Protein AF-A0A519KS03-F1 (afdb_monomer)

Structure (mmCIF, N/CA/C/O backbone):
data_AF-A0A519KS03-F1
#
_entry.id   AF-A0A519KS03-F1
#
loop_
_atom_site.group_PDB
_atom_site.id
_atom_site.type_symbol
_atom_site.label_atom_id
_atom_site.label_alt_id
_atom_site.label_comp_id
_atom_site.label_asym_id
_atom_site.label_entity_i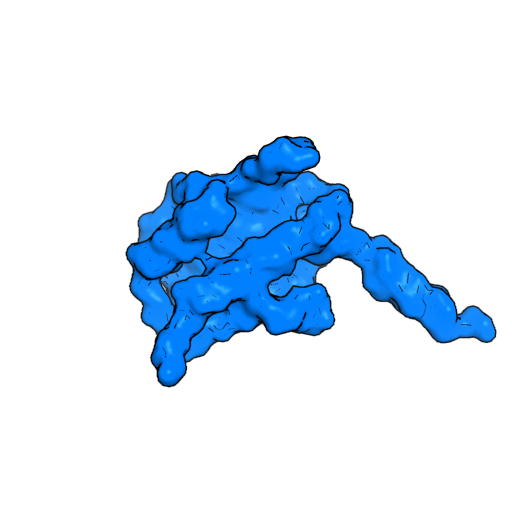d
_atom_site.label_seq_id
_atom_site.pdbx_PDB_ins_code
_atom_site.Cartn_x
_atom_site.Cartn_y
_atom_site.Cartn_z
_atom_site.occupancy
_atom_site.B_iso_or_equiv
_atom_site.auth_seq_id
_atom_site.auth_comp_id
_atom_site.auth_asym_id
_atom_site.auth_atom_id
_atom_site.pdbx_PDB_model_num
ATOM 1 N N . MET A 1 1 ? 15.746 -31.890 -22.973 1.00 45.84 1 MET A N 1
ATOM 2 C CA . MET A 1 1 ? 16.036 -30.445 -22.815 1.00 45.84 1 MET A CA 1
ATOM 3 C C . MET A 1 1 ? 14.740 -29.625 -22.680 1.00 45.84 1 MET A C 1
ATOM 5 O O . MET A 1 1 ? 14.487 -28.757 -23.497 1.00 45.84 1 MET A O 1
ATOM 9 N N . GLY A 1 2 ? 13.893 -29.898 -21.677 1.00 48.16 2 GLY A N 1
ATOM 10 C CA . GLY A 1 2 ? 12.604 -29.189 -21.507 1.00 48.16 2 GLY A CA 1
ATOM 11 C C . GLY A 1 2 ? 12.484 -28.405 -20.196 1.00 48.16 2 GLY A C 1
ATOM 12 O O . GLY A 1 2 ? 11.894 -27.333 -20.156 1.00 48.16 2 GLY A O 1
ATOM 13 N N . VAL A 1 3 ? 13.122 -28.891 -19.129 1.00 48.12 3 VAL A N 1
ATOM 14 C CA . VAL A 1 3 ? 12.975 -28.340 -17.769 1.00 48.12 3 VAL A CA 1
ATOM 15 C C . VAL A 1 3 ? 13.714 -27.002 -17.587 1.00 48.12 3 VAL A C 1
ATOM 17 O O . VAL A 1 3 ? 13.241 -26.117 -16.879 1.00 48.12 3 VAL A O 1
ATOM 20 N N . TYR A 1 4 ? 14.824 -26.796 -18.302 1.00 46.12 4 TYR A N 1
ATOM 21 C CA . TYR A 1 4 ? 15.622 -25.565 -18.213 1.00 46.12 4 TYR A CA 1
ATOM 22 C C . TYR A 1 4 ? 14.934 -24.324 -18.808 1.00 46.12 4 TYR A C 1
ATOM 24 O O . TYR A 1 4 ? 15.236 -23.206 -18.394 1.00 46.12 4 TYR A O 1
ATOM 32 N N . VAL A 1 5 ? 14.004 -24.491 -19.756 1.00 48.03 5 VAL A N 1
ATOM 33 C CA . VAL A 1 5 ? 13.288 -23.361 -20.379 1.00 48.03 5 VAL A CA 1
ATOM 34 C C . VAL A 1 5 ? 12.169 -22.855 -19.465 1.00 48.03 5 VAL A C 1
ATOM 36 O O . VAL A 1 5 ? 12.020 -21.649 -19.288 1.00 48.03 5 VAL A O 1
ATOM 39 N N . TRP A 1 6 ? 11.457 -23.764 -18.793 1.00 43.16 6 TRP A N 1
ATOM 40 C CA . TRP A 1 6 ? 10.402 -23.411 -17.838 1.00 43.16 6 TRP A CA 1
ATOM 41 C C . TRP A 1 6 ? 10.954 -22.691 -16.600 1.00 43.16 6 TRP A C 1
ATOM 43 O O . TRP A 1 6 ? 10.393 -21.699 -16.134 1.00 43.16 6 TRP A O 1
ATOM 53 N N . GLN A 1 7 ? 12.120 -23.127 -16.111 1.00 42.09 7 GLN A N 1
ATOM 54 C CA . GLN A 1 7 ? 12.790 -22.465 -14.992 1.00 42.09 7 GLN A CA 1
ATOM 55 C C . GLN A 1 7 ? 13.311 -21.073 -15.387 1.00 42.09 7 GLN A C 1
ATOM 57 O O . GLN A 1 7 ? 13.177 -20.130 -14.611 1.00 42.09 7 GLN A O 1
ATOM 62 N N . LYS A 1 8 ? 13.808 -20.900 -16.623 1.00 38.28 8 LYS A N 1
ATOM 63 C CA . LYS A 1 8 ? 14.171 -19.576 -17.149 1.00 38.28 8 LYS A CA 1
ATOM 64 C C . LYS A 1 8 ? 12.970 -18.650 -17.324 1.00 38.28 8 LYS A C 1
ATOM 66 O O . LYS A 1 8 ? 13.155 -17.463 -17.127 1.00 38.28 8 LYS A O 1
ATOM 71 N N . GLN A 1 9 ? 11.757 -19.133 -17.600 1.00 43.03 9 GLN A N 1
ATOM 72 C CA . GLN A 1 9 ? 10.559 -18.274 -17.615 1.00 43.03 9 GLN A CA 1
ATOM 73 C C . GLN A 1 9 ? 10.161 -17.785 -16.213 1.00 43.03 9 GLN A C 1
ATOM 75 O O . GLN A 1 9 ? 9.821 -16.613 -16.058 1.00 43.03 9 GLN A O 1
ATOM 80 N N . LYS A 1 10 ? 10.309 -18.622 -15.175 1.00 47.50 10 LYS A N 1
ATOM 81 C CA . LYS A 1 10 ? 10.137 -18.186 -13.775 1.00 47.50 10 LYS A CA 1
ATOM 82 C C . LYS A 1 10 ? 11.146 -17.113 -13.342 1.00 47.50 10 LYS A C 1
ATOM 84 O O . LYS A 1 10 ? 10.805 -16.291 -12.505 1.00 47.50 10 LYS A O 1
ATOM 89 N N . PHE A 1 11 ? 12.346 -17.095 -13.929 1.00 42.38 11 PHE A N 1
ATOM 90 C CA . PHE A 1 11 ? 13.373 -16.072 -13.673 1.00 42.38 11 PHE A CA 1
ATOM 91 C C . PHE A 1 11 ? 13.411 -14.924 -14.705 1.00 42.38 11 PHE A C 1
ATOM 93 O O . PHE A 1 11 ? 14.028 -13.897 -14.443 1.00 42.38 11 PHE A O 1
ATOM 100 N N . ALA A 1 12 ? 12.776 -15.076 -15.872 1.00 37.69 12 ALA A N 1
ATOM 101 C CA . ALA A 1 12 ? 12.667 -14.048 -16.917 1.00 37.69 12 ALA A CA 1
ATOM 102 C C . ALA A 1 12 ? 11.426 -13.162 -16.748 1.00 37.69 12 ALA A C 1
ATOM 104 O O . ALA A 1 12 ? 11.288 -12.148 -17.430 1.00 37.69 12 ALA A O 1
ATOM 105 N N . THR A 1 13 ? 10.541 -13.520 -15.819 1.00 47.47 13 THR A N 1
ATOM 106 C CA . THR A 1 1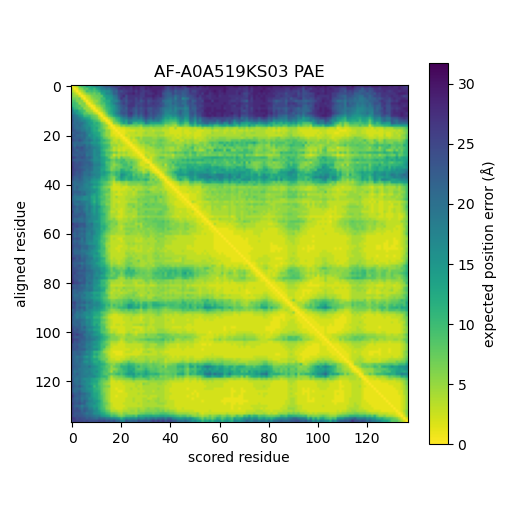3 ? 9.570 -12.582 -15.267 1.00 47.47 13 THR A CA 1
ATOM 107 C C . THR A 1 13 ? 10.362 -11.738 -14.276 1.00 47.47 13 THR A C 1
ATOM 109 O O . THR A 1 13 ? 10.844 -12.269 -13.279 1.00 47.47 13 THR A O 1
ATOM 112 N N . GLY A 1 14 ? 10.635 -10.478 -14.617 1.00 45.31 14 GLY A N 1
ATOM 113 C CA . GLY A 1 14 ? 11.445 -9.587 -13.785 1.00 45.31 14 GLY A CA 1
ATOM 114 C C . GLY A 1 14 ? 10.942 -9.499 -12.334 1.00 45.31 14 GLY A C 1
ATOM 115 O O . GLY A 1 14 ? 9.841 -9.964 -12.040 1.00 45.31 14 GLY A O 1
ATOM 116 N N . PRO A 1 15 ? 11.743 -8.924 -11.416 1.00 55.38 15 PRO A N 1
ATOM 117 C CA . PRO A 1 15 ? 11.375 -8.744 -10.019 1.00 55.38 15 PRO A CA 1
ATOM 118 C C . PRO A 1 15 ? 9.945 -8.227 -9.867 1.00 55.38 15 PRO A C 1
ATOM 120 O O . PRO A 1 15 ? 9.417 -7.500 -10.705 1.00 55.38 15 PRO A O 1
ATOM 123 N N . THR A 1 16 ? 9.302 -8.709 -8.815 1.00 64.88 16 THR A N 1
ATOM 124 C CA . THR A 1 16 ? 7.869 -8.607 -8.583 1.00 64.88 16 THR A CA 1
ATOM 125 C C . THR A 1 16 ? 7.502 -7.188 -8.181 1.00 64.88 16 THR A C 1
ATOM 127 O O . THR A 1 16 ? 7.512 -6.834 -7.008 1.00 64.88 16 THR A O 1
ATOM 130 N N . GLU A 1 17 ? 7.199 -6.362 -9.178 1.00 79.19 17 GLU A N 1
ATOM 131 C CA . GLU A 1 17 ? 6.908 -4.940 -8.987 1.00 79.19 17 GLU A CA 1
ATOM 132 C C . GLU A 1 17 ? 5.407 -4.631 -8.887 1.00 79.19 17 GLU A C 1
ATOM 134 O O . GLU A 1 17 ? 5.020 -3.470 -8.883 1.00 79.19 17 GLU A O 1
ATOM 139 N N . ASN A 1 18 ? 4.547 -5.645 -8.784 1.00 85.75 18 ASN A N 1
ATOM 140 C CA . ASN A 1 18 ? 3.124 -5.507 -8.474 1.00 85.75 18 ASN A CA 1
ATOM 141 C C . ASN A 1 18 ? 2.723 -6.662 -7.559 1.00 85.75 18 ASN A C 1
ATOM 143 O O . ASN A 1 18 ? 2.569 -7.795 -8.006 1.00 85.75 18 ASN A O 1
ATOM 147 N N . VAL A 1 19 ? 2.621 -6.388 -6.264 1.00 86.94 19 VAL A N 1
ATOM 148 C CA . VAL A 1 19 ? 2.424 -7.395 -5.222 1.00 86.94 19 VAL A CA 1
ATOM 149 C C . VAL A 1 19 ? 1.121 -7.106 -4.500 1.00 86.94 19 VAL A C 1
ATOM 151 O O . VAL A 1 19 ? 0.897 -5.972 -4.078 1.00 86.94 19 VAL A O 1
ATOM 154 N N . SER A 1 20 ? 0.276 -8.120 -4.326 1.00 89.19 20 SER A N 1
ATOM 155 C CA . SER A 1 20 ? -0.936 -8.019 -3.517 1.00 89.19 20 SER A CA 1
ATOM 156 C C . SER A 1 20 ? -1.119 -9.221 -2.602 1.00 89.19 20 SER A C 1
ATOM 158 O O . SER A 1 20 ? -0.830 -10.351 -2.977 1.00 89.19 20 SER A O 1
ATOM 160 N N . THR A 1 21 ? -1.654 -8.978 -1.408 1.00 87.56 21 THR A N 1
ATOM 161 C CA . THR A 1 21 ? -2.060 -10.027 -0.466 1.00 87.56 21 THR A CA 1
ATOM 162 C C . THR A 1 21 ? -3.417 -10.653 -0.822 1.00 87.56 21 THR A C 1
ATOM 164 O O . THR A 1 21 ? -3.824 -11.625 -0.187 1.00 87.56 21 THR A O 1
ATOM 167 N N . ASP A 1 22 ? -4.144 -10.106 -1.806 1.00 85.94 22 ASP A N 1
ATOM 168 C CA . ASP A 1 22 ? -5.374 -10.683 -2.358 1.00 85.94 22 ASP A CA 1
ATOM 169 C C . ASP A 1 22 ? -5.298 -10.724 -3.890 1.00 85.94 22 ASP A C 1
ATOM 171 O O . ASP A 1 22 ? -5.381 -9.698 -4.560 1.00 85.94 22 ASP A O 1
ATOM 175 N N . LEU A 1 23 ? -5.119 -11.926 -4.444 1.00 82.69 23 LEU A N 1
ATOM 176 C CA . LEU A 1 23 ? -5.113 -12.156 -5.893 1.00 82.69 23 LEU A CA 1
ATOM 177 C C . LEU A 1 23 ? -6.501 -12.445 -6.469 1.00 82.69 23 LEU A C 1
ATOM 179 O O . LEU A 1 23 ? -6.671 -12.393 -7.685 1.00 82.69 23 LEU A O 1
ATOM 183 N N . VAL A 1 24 ? -7.480 -12.765 -5.619 1.00 79.44 24 VAL A N 1
ATOM 184 C CA . VAL A 1 24 ? -8.857 -13.044 -6.047 1.00 79.44 24 VAL A CA 1
ATOM 185 C C . VAL A 1 24 ? -9.585 -11.729 -6.287 1.00 79.44 24 VAL A C 1
ATOM 187 O O . VAL A 1 24 ? -10.287 -11.578 -7.283 1.00 79.44 24 VAL A O 1
ATOM 190 N N . GLU A 1 25 ? -9.377 -10.760 -5.398 1.00 77.06 25 GLU A N 1
ATOM 191 C CA . GLU A 1 25 ? -9.963 -9.430 -5.496 1.00 77.06 25 GLU A CA 1
ATOM 192 C C . GLU A 1 25 ? -8.891 -8.358 -5.273 1.00 77.06 25 GLU A C 1
ATOM 194 O O . GLU A 1 25 ? -8.787 -7.746 -4.207 1.00 77.06 25 GLU A O 1
ATOM 199 N N . VAL A 1 26 ? -8.068 -8.155 -6.306 1.00 79.81 26 VAL A N 1
ATOM 200 C CA . VAL A 1 26 ? -6.930 -7.230 -6.271 1.00 79.81 26 VAL A CA 1
ATOM 201 C C . VAL A 1 26 ? -7.418 -5.801 -5.977 1.00 79.81 26 VAL A C 1
ATOM 203 O O . VAL A 1 26 ? -8.185 -5.245 -6.767 1.00 79.81 26 VAL A O 1
ATOM 206 N N . PRO A 1 27 ? -6.966 -5.160 -4.880 1.00 78.00 27 PRO A N 1
ATOM 207 C CA . PRO A 1 27 ? -7.353 -3.791 -4.555 1.00 78.00 27 PRO A CA 1
ATOM 208 C C . PRO A 1 27 ? -6.923 -2.806 -5.653 1.00 78.00 27 PRO A C 1
ATOM 210 O O . PRO A 1 27 ? -5.743 -2.741 -5.998 1.00 78.00 27 PRO A O 1
ATOM 213 N N . GLY A 1 28 ? -7.863 -2.031 -6.199 1.00 79.94 28 GLY A N 1
ATOM 214 C CA . GLY A 1 28 ? -7.583 -1.057 -7.264 1.00 79.94 28 GLY A CA 1
ATOM 215 C C . GLY A 1 28 ? -7.029 0.270 -6.742 1.00 79.94 28 GLY A C 1
ATOM 216 O O . GLY A 1 28 ? -7.513 0.781 -5.731 1.00 79.94 28 GLY A O 1
ATOM 217 N N . PHE A 1 29 ? -6.049 0.873 -7.418 1.00 79.00 29 PHE A N 1
ATOM 218 C CA . PHE A 1 29 ? -5.375 2.101 -6.959 1.00 79.00 29 PHE A CA 1
ATOM 219 C C . PHE A 1 29 ? -6.260 3.355 -6.951 1.00 79.00 29 PHE A C 1
ATOM 221 O O . PHE A 1 29 ? -5.909 4.329 -6.283 1.00 79.00 29 PHE A O 1
ATOM 228 N N . GLY A 1 30 ? -7.442 3.327 -7.569 1.00 79.38 30 GLY A N 1
ATOM 229 C CA . GLY A 1 30 ? -8.433 4.401 -7.462 1.00 79.38 30 GLY A CA 1
ATOM 230 C C . GLY A 1 30 ? -7.883 5.753 -7.928 1.00 79.38 30 GLY A C 1
ATOM 231 O O . GLY A 1 30 ? -7.413 5.883 -9.055 1.00 79.38 30 GLY A O 1
ATOM 232 N N . THR A 1 31 ? -7.930 6.770 -7.063 1.00 73.38 31 THR A N 1
ATOM 233 C CA . THR A 1 31 ? -7.481 8.138 -7.384 1.00 73.38 31 THR A CA 1
ATOM 234 C C . THR A 1 31 ? -5.964 8.289 -7.486 1.00 73.38 31 THR A C 1
ATOM 236 O O . THR A 1 31 ? -5.505 9.256 -8.092 1.00 73.38 31 THR A O 1
ATOM 239 N N . LEU A 1 32 ? -5.171 7.355 -6.944 1.00 72.62 32 LEU A N 1
ATOM 240 C CA . LEU A 1 32 ? -3.711 7.414 -7.067 1.00 72.62 32 LEU A CA 1
ATOM 241 C C . LEU A 1 32 ? -3.252 7.241 -8.514 1.00 72.62 32 LEU A C 1
ATOM 243 O O . LEU A 1 32 ? -2.268 7.870 -8.927 1.00 72.62 32 LEU A O 1
ATOM 247 N N . ARG A 1 33 ? -3.925 6.340 -9.248 1.00 73.25 33 ARG A N 1
ATOM 248 C CA . ARG A 1 33 ? -3.603 5.960 -10.625 1.00 73.25 33 ARG A CA 1
ATOM 249 C C . ARG A 1 33 ? -4.631 4.968 -11.207 1.00 73.25 33 ARG A C 1
ATOM 251 O O . ARG A 1 33 ? -5.148 4.148 -10.451 1.00 73.25 33 ARG A O 1
ATOM 258 N N . PRO A 1 34 ? -4.823 4.945 -12.541 1.00 72.38 34 PRO A N 1
ATOM 259 C CA . PRO A 1 34 ? -5.447 3.820 -13.243 1.00 72.38 34 PRO A CA 1
ATOM 260 C C . PRO A 1 34 ? -4.694 2.489 -13.047 1.00 72.38 34 PRO A C 1
ATOM 262 O O . PRO A 1 34 ? -3.462 2.443 -13.109 1.00 72.38 34 PRO A O 1
ATOM 265 N N . ASP A 1 35 ? -5.431 1.395 -12.842 1.00 67.06 35 ASP A N 1
ATOM 266 C CA . ASP A 1 35 ? -4.873 0.059 -12.574 1.00 67.06 35 ASP A CA 1
ATOM 267 C C . ASP A 1 35 ? -4.153 -0.584 -13.778 1.00 67.06 35 ASP A C 1
ATOM 269 O O . ASP A 1 35 ? -3.377 -1.519 -13.608 1.00 67.06 35 ASP A O 1
ATOM 273 N N . ASP A 1 36 ? -4.327 -0.063 -14.990 1.00 65.25 36 ASP A N 1
ATOM 274 C CA . ASP A 1 36 ? -3.771 -0.576 -16.252 1.00 65.25 36 ASP A CA 1
ATOM 275 C C . ASP A 1 36 ? -2.416 0.047 -16.654 1.00 65.25 36 ASP A C 1
ATOM 277 O O . ASP A 1 36 ? -1.813 -0.328 -17.661 1.00 65.25 36 ASP A O 1
ATOM 281 N N . MET A 1 37 ? -1.875 0.964 -15.848 1.00 63.31 37 MET A N 1
ATOM 282 C CA . MET A 1 37 ? -0.606 1.656 -16.111 1.00 63.31 37 MET A CA 1
ATOM 283 C C . MET A 1 37 ? 0.646 0.778 -15.893 1.00 63.31 37 MET A C 1
ATOM 285 O O . MET A 1 37 ? 1.400 0.994 -14.946 1.00 63.31 37 MET A O 1
ATOM 289 N N . GLY A 1 38 ? 0.884 -0.221 -16.745 1.00 62.84 38 GLY A N 1
ATOM 290 C CA . GLY A 1 38 ? 2.214 -0.815 -16.969 1.00 62.84 38 GLY A CA 1
ATOM 291 C C . GLY A 1 38 ? 2.882 -1.552 -15.797 1.00 62.84 38 GLY A C 1
ATOM 292 O O . GLY A 1 38 ? 4.090 -1.749 -15.843 1.00 62.84 38 GLY A O 1
ATOM 293 N N . GLN A 1 39 ? 2.141 -1.971 -14.767 1.00 68.81 39 GLN A N 1
ATOM 294 C CA . GLN A 1 39 ? 2.706 -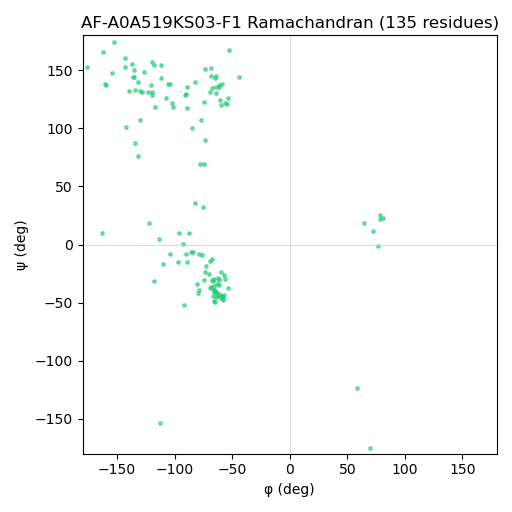2.593 -13.552 1.00 68.81 39 GLN A CA 1
ATOM 295 C C . GLN A 1 39 ? 3.154 -4.054 -13.739 1.00 68.81 39 GLN A C 1
ATOM 297 O O . GLN A 1 39 ? 3.765 -4.638 -12.847 1.00 68.81 39 GLN A O 1
ATOM 302 N N . GLY A 1 40 ? 2.827 -4.663 -14.881 1.00 72.06 40 GLY A N 1
ATOM 303 C CA . GLY A 1 40 ? 2.994 -6.100 -15.078 1.00 72.06 40 GLY A CA 1
ATOM 304 C C . GLY A 1 40 ? 2.008 -6.935 -14.241 1.00 72.06 40 GLY A C 1
ATOM 305 O O . GLY A 1 40 ? 1.103 -6.387 -13.601 1.00 72.06 40 GLY A O 1
ATOM 306 N N . PRO A 1 41 ? 2.139 -8.273 -14.275 1.00 77.00 41 PRO A N 1
ATOM 307 C CA . PRO A 1 41 ? 1.228 -9.174 -13.575 1.00 77.00 41 PRO A CA 1
ATOM 308 C C . PRO A 1 41 ? 1.298 -8.981 -12.053 1.00 77.00 41 PRO A C 1
ATOM 310 O O . PRO A 1 41 ? 2.388 -8.900 -11.488 1.00 77.00 41 PRO A O 1
ATOM 313 N N . THR A 1 42 ? 0.136 -8.938 -11.392 1.00 83.19 42 THR A N 1
ATOM 314 C CA . THR A 1 42 ? 0.053 -8.946 -9.924 1.00 83.19 42 THR A CA 1
ATOM 315 C C . THR A 1 42 ? 0.467 -10.316 -9.395 1.00 83.19 42 THR A C 1
ATOM 317 O O . THR A 1 42 ? -0.037 -11.337 -9.864 1.00 83.19 42 THR A O 1
ATOM 320 N N . VAL A 1 43 ? 1.352 -10.342 -8.402 1.00 85.62 43 VAL A N 1
ATOM 321 C CA . VAL A 1 43 ? 1.793 -11.568 -7.728 1.00 85.62 43 VAL A CA 1
ATOM 322 C C . VAL A 1 43 ? 1.429 -11.564 -6.247 1.00 85.62 43 VAL A C 1
ATOM 324 O O . VAL A 1 43 ? 1.279 -10.503 -5.640 1.00 85.62 43 VAL A O 1
ATOM 327 N N . GLY A 1 44 ? 1.283 -12.755 -5.675 1.00 84.12 44 GLY A N 1
ATOM 328 C CA . GLY A 1 44 ? 0.906 -12.955 -4.282 1.00 84.12 44 GLY A CA 1
ATOM 329 C C . GLY A 1 44 ? 2.023 -13.566 -3.451 1.00 84.12 44 GLY A C 1
ATOM 330 O O . GLY A 1 44 ? 3.216 -13.428 -3.753 1.00 84.12 44 GLY A O 1
ATOM 331 N N . ILE A 1 45 ? 1.616 -14.264 -2.394 1.00 82.56 45 ILE A N 1
ATOM 332 C CA . ILE A 1 45 ? 2.502 -14.891 -1.409 1.00 82.56 45 ILE A CA 1
ATOM 333 C C . ILE A 1 45 ? 3.496 -15.886 -2.035 1.00 82.56 45 ILE A C 1
ATOM 335 O O . ILE A 1 45 ? 4.593 -16.084 -1.521 1.00 82.56 45 ILE A O 1
ATOM 339 N N . GLU A 1 46 ? 3.160 -16.471 -3.185 1.00 80.94 46 GLU A N 1
ATOM 340 C CA . GLU A 1 46 ? 3.975 -17.465 -3.888 1.00 80.94 46 GLU A CA 1
ATOM 341 C C . GLU A 1 46 ? 5.282 -16.868 -4.421 1.00 80.94 46 GLU A C 1
ATOM 343 O O . GLU A 1 46 ? 6.292 -17.566 -4.519 1.00 80.94 46 GLU A O 1
ATOM 348 N N . ALA A 1 47 ? 5.261 -15.580 -4.774 1.00 82.12 47 ALA A N 1
ATOM 349 C CA . ALA A 1 47 ? 6.422 -14.850 -5.278 1.00 82.12 47 ALA A CA 1
ATOM 350 C C . ALA A 1 47 ? 6.948 -13.806 -4.277 1.00 82.12 47 ALA A C 1
ATOM 352 O O . ALA A 1 47 ? 8.083 -13.347 -4.408 1.00 82.12 47 ALA A O 1
ATOM 353 N N . CYS A 1 48 ? 6.147 -13.445 -3.271 1.00 84.88 48 CYS A N 1
ATOM 354 C CA . CYS A 1 48 ? 6.536 -12.588 -2.159 1.00 84.88 48 CYS A CA 1
ATOM 355 C C . CYS A 1 48 ? 6.042 -13.185 -0.827 1.00 84.88 48 CYS A C 1
ATOM 357 O O . CYS A 1 48 ? 4.968 -12.813 -0.358 1.00 84.88 48 CYS A O 1
ATOM 359 N N . PRO A 1 49 ? 6.812 -14.079 -0.176 1.00 85.62 49 PRO A N 1
ATOM 360 C CA . PRO A 1 49 ? 6.356 -14.800 1.020 1.00 85.62 49 PRO A CA 1
ATOM 361 C C . PRO A 1 49 ? 5.962 -13.907 2.204 1.00 85.62 49 PRO A C 1
ATOM 363 O O . PRO A 1 49 ? 5.193 -14.324 3.063 1.00 85.62 49 PRO A O 1
ATOM 366 N N . GLY A 1 50 ? 6.485 -12.679 2.257 1.00 85.56 50 GLY A N 1
ATOM 367 C CA . GLY A 1 50 ? 6.143 -11.695 3.283 1.00 85.56 50 GLY A CA 1
ATOM 368 C C . GLY A 1 50 ? 4.871 -10.888 3.001 1.00 85.56 50 GLY A C 1
ATOM 369 O O . GLY A 1 50 ? 4.437 -10.136 3.870 1.00 85.56 50 GLY A O 1
ATOM 370 N N . ALA A 1 51 ? 4.254 -11.038 1.823 1.00 87.31 51 ALA A N 1
ATOM 371 C CA . ALA A 1 51 ? 2.983 -10.408 1.476 1.00 87.31 51 ALA A CA 1
ATOM 372 C C . ALA A 1 51 ? 1.803 -11.153 2.114 1.00 87.31 51 ALA A C 1
ATOM 374 O O . ALA A 1 51 ? 1.006 -11.805 1.437 1.00 87.31 51 ALA A O 1
ATOM 375 N N . LEU A 1 52 ? 1.713 -11.059 3.438 1.00 89.81 52 LEU A N 1
ATOM 376 C CA . LEU A 1 52 ? 0.694 -11.730 4.230 1.00 89.81 52 LEU A CA 1
ATOM 377 C C . LEU A 1 52 ? -0.530 -10.825 4.410 1.00 89.81 52 LEU A C 1
ATOM 379 O O . LEU A 1 52 ? -0.371 -9.686 4.854 1.00 89.81 52 LEU A O 1
ATOM 383 N N . PRO A 1 53 ? -1.752 -11.309 4.120 1.00 86.69 53 PRO A N 1
ATOM 384 C CA . PRO A 1 53 ? -2.951 -10.583 4.506 1.00 86.69 53 PRO A CA 1
ATOM 385 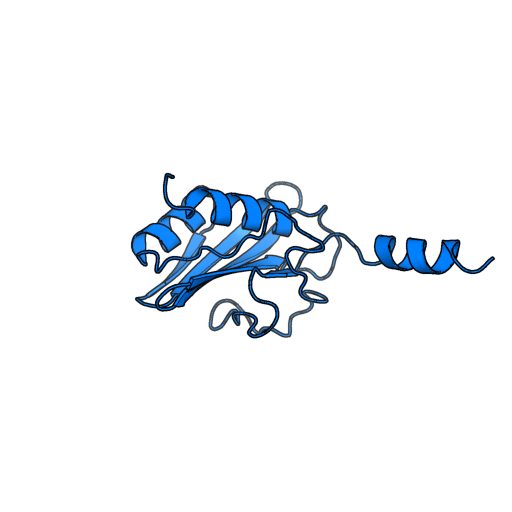C C . PRO A 1 53 ? -3.027 -10.504 6.033 1.00 86.69 53 PRO A C 1
ATOM 387 O O . PRO A 1 53 ? -2.654 -11.440 6.745 1.00 86.69 53 PRO A O 1
ATOM 390 N N . VAL A 1 54 ? -3.539 -9.387 6.536 1.00 90.31 54 VAL A N 1
ATOM 391 C CA . VAL A 1 54 ? -3.768 -9.211 7.970 1.00 90.31 54 VAL A CA 1
ATOM 392 C C . VAL A 1 54 ? -5.175 -9.714 8.264 1.00 90.31 54 VAL A C 1
ATOM 394 O O . VAL A 1 54 ? -6.151 -9.185 7.735 1.00 90.31 54 VAL A O 1
ATOM 397 N N . MET A 1 55 ? -5.302 -10.750 9.090 1.00 90.56 55 MET A N 1
ATOM 398 C CA . MET A 1 55 ? -6.583 -11.426 9.366 1.00 90.56 55 MET A CA 1
ATOM 399 C C . MET A 1 55 ? -7.424 -10.698 10.427 1.00 90.56 55 MET A C 1
ATOM 401 O O . MET A 1 55 ? -8.088 -11.314 11.256 1.00 90.56 55 MET A O 1
ATOM 405 N N . THR A 1 56 ? -7.365 -9.368 10.423 1.00 87.38 56 THR A N 1
ATOM 406 C CA . THR A 1 56 ? -8.116 -8.486 11.313 1.00 87.38 56 THR A CA 1
ATOM 4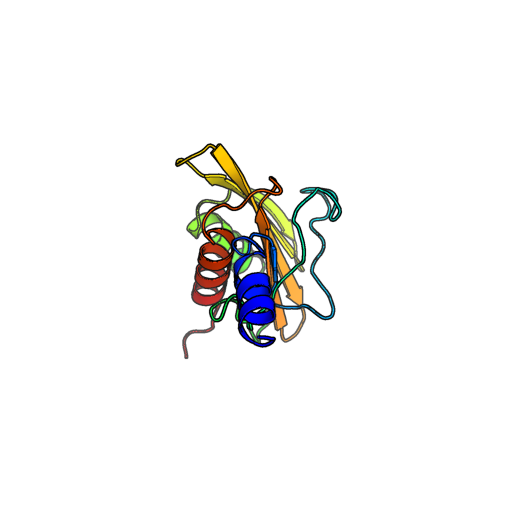07 C C . THR A 1 56 ? -8.553 -7.236 10.553 1.00 87.38 56 THR A C 1
ATOM 409 O O . THR A 1 56 ? -8.021 -6.894 9.489 1.00 87.38 56 THR A O 1
ATOM 412 N N . GLN A 1 57 ? -9.558 -6.553 11.095 1.00 90.75 57 GLN A N 1
ATOM 413 C CA . GLN A 1 57 ? -9.956 -5.236 10.619 1.00 90.75 57 GLN A CA 1
ATOM 414 C C . GLN A 1 57 ? -9.075 -4.189 11.304 1.00 90.75 57 GLN A C 1
ATOM 416 O O . GLN A 1 57 ? -9.312 -3.847 12.462 1.00 90.75 57 GLN A O 1
ATOM 421 N N . VAL A 1 58 ? -8.049 -3.704 10.604 1.00 91.31 58 VAL A N 1
ATOM 422 C CA . VAL A 1 58 ? -7.178 -2.654 11.148 1.00 91.31 58 VAL A CA 1
ATOM 423 C C . VAL A 1 58 ? -7.899 -1.308 11.159 1.00 91.31 58 VAL A C 1
ATOM 425 O O . VAL A 1 58 ? -8.757 -1.041 10.315 1.00 91.31 58 VAL A O 1
ATOM 428 N N . ALA A 1 59 ? -7.536 -0.443 12.104 1.00 91.06 59 ALA A N 1
ATOM 429 C CA . ALA A 1 59 ? -8.031 0.926 12.118 1.00 91.06 59 ALA A CA 1
ATOM 430 C C . ALA A 1 59 ? -7.455 1.725 10.925 1.00 91.06 59 ALA A C 1
ATOM 432 O O . ALA A 1 59 ? -6.291 1.511 10.554 1.00 91.06 59 ALA A O 1
ATOM 433 N N . PRO A 1 60 ? -8.221 2.659 10.326 1.00 89.94 60 PRO A N 1
ATOM 434 C CA . PRO A 1 60 ? -7.730 3.532 9.256 1.00 89.94 60 PRO A CA 1
ATOM 435 C C . PRO A 1 60 ? -6.454 4.290 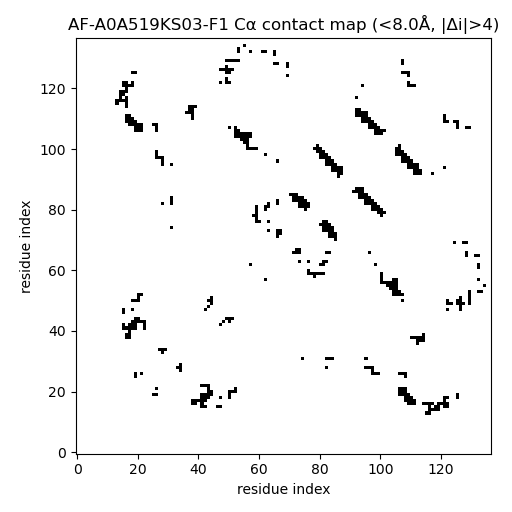9.630 1.00 89.94 60 PRO A C 1
ATOM 437 O O . PRO A 1 60 ? -5.557 4.446 8.802 1.00 89.94 60 PRO A O 1
ATOM 440 N N . GLU A 1 61 ? -6.346 4.717 10.886 1.00 90.06 61 GLU A N 1
ATOM 441 C CA . GLU A 1 61 ? -5.194 5.432 11.426 1.00 90.06 61 GLU A CA 1
ATOM 442 C C . GLU A 1 61 ? -3.946 4.543 11.447 1.00 90.06 61 GLU A C 1
ATOM 444 O O . GLU A 1 61 ? -2.869 4.994 11.064 1.00 90.06 61 GLU A O 1
ATOM 449 N N . SER A 1 62 ? -4.086 3.264 11.812 1.00 92.81 62 SER A N 1
ATOM 450 C CA . SER A 1 62 ? -2.989 2.288 11.777 1.00 92.81 62 SER A CA 1
ATOM 451 C C . SER A 1 62 ? -2.519 2.022 10.349 1.00 92.81 62 SER A C 1
ATOM 453 O O . SER A 1 62 ? -1.318 1.949 10.097 1.00 92.81 62 SER A O 1
ATOM 455 N N . ALA A 1 63 ? -3.453 1.921 9.398 1.00 92.50 63 ALA A N 1
ATOM 456 C CA . ALA A 1 63 ? -3.123 1.757 7.985 1.00 92.50 63 ALA A CA 1
ATOM 457 C C . ALA A 1 63 ? -2.376 2.984 7.432 1.00 92.50 63 ALA A C 1
ATOM 459 O O . ALA A 1 63 ? -1.351 2.837 6.767 1.00 92.50 63 ALA A O 1
ATOM 460 N N . ALA A 1 64 ? -2.843 4.195 7.749 1.00 93.25 64 ALA A N 1
ATOM 461 C CA . ALA A 1 64 ? -2.169 5.434 7.370 1.00 93.25 64 ALA A CA 1
ATOM 462 C C . ALA A 1 64 ? -0.770 5.541 8.001 1.00 93.25 64 ALA A C 1
ATOM 464 O O . ALA A 1 64 ? 0.197 5.865 7.310 1.00 93.25 64 ALA A O 1
ATOM 465 N N . TRP A 1 65 ? -0.644 5.205 9.286 1.00 94.00 65 TRP A N 1
ATOM 466 C CA . TRP A 1 65 ? 0.638 5.173 9.984 1.00 94.00 65 TRP A CA 1
ATOM 467 C C . TRP A 1 65 ? 1.621 4.186 9.339 1.00 94.00 65 TRP A C 1
ATOM 469 O O . TRP A 1 65 ? 2.756 4.557 9.054 1.00 94.00 65 TRP A O 1
ATOM 479 N N . ALA A 1 66 ? 1.183 2.966 9.012 1.00 94.69 66 ALA A N 1
ATOM 480 C CA . ALA A 1 66 ? 2.046 1.963 8.386 1.00 94.69 66 ALA A CA 1
ATOM 481 C C . ALA A 1 66 ? 2.589 2.416 7.018 1.00 94.69 66 ALA A C 1
ATOM 483 O O . ALA A 1 66 ? 3.732 2.110 6.678 1.00 94.69 66 ALA A O 1
ATOM 484 N N . LEU A 1 67 ? 1.800 3.170 6.241 1.00 94.44 67 LEU A N 1
ATOM 485 C CA . LEU A 1 67 ? 2.254 3.771 4.981 1.00 94.44 67 LEU A CA 1
ATOM 486 C C . LEU A 1 67 ? 3.319 4.852 5.216 1.00 94.44 67 LEU A C 1
ATOM 488 O O . LEU A 1 67 ? 4.339 4.882 4.525 1.00 94.44 67 LEU A O 1
ATOM 492 N N . GLN A 1 68 ? 3.113 5.719 6.206 1.00 94.25 68 GLN A N 1
ATOM 493 C CA . GLN A 1 68 ? 4.083 6.759 6.558 1.00 94.25 68 GLN A CA 1
ATOM 494 C C . GLN A 1 68 ? 5.400 6.166 7.066 1.00 94.25 68 GLN A C 1
ATOM 496 O O . GLN A 1 68 ? 6.469 6.624 6.665 1.00 94.25 68 GLN A O 1
ATOM 501 N N . GLU A 1 69 ? 5.331 5.110 7.876 1.00 95.38 69 GLU A N 1
ATOM 502 C CA . GLU A 1 69 ? 6.493 4.417 8.440 1.00 95.38 69 GLU A CA 1
ATOM 503 C C . GLU A 1 69 ? 7.397 3.809 7.352 1.00 95.38 69 GLU A C 1
ATOM 505 O O . GLU A 1 69 ? 8.618 3.763 7.492 1.00 95.38 69 GLU A O 1
ATOM 510 N N . VAL A 1 70 ? 6.828 3.397 6.212 1.00 93.00 70 VAL A N 1
ATOM 511 C CA . VAL A 1 70 ? 7.607 2.936 5.043 1.00 93.00 70 VAL A CA 1
ATOM 512 C C . VAL A 1 70 ? 8.022 4.070 4.090 1.00 93.00 70 VAL A C 1
ATOM 514 O O . VAL A 1 70 ? 8.532 3.825 2.987 1.00 93.00 70 VAL A O 1
ATOM 517 N N . GLY A 1 71 ? 7.831 5.319 4.516 1.00 92.81 71 GLY A N 1
ATOM 518 C CA . GLY A 1 71 ? 8.230 6.528 3.804 1.00 92.81 71 GLY A CA 1
ATOM 519 C C . GLY A 1 71 ? 7.289 6.924 2.667 1.00 92.81 71 GLY A C 1
ATOM 520 O O . GLY A 1 71 ? 7.740 7.549 1.706 1.00 92.81 71 GLY A O 1
ATOM 521 N N . MET A 1 72 ? 6.012 6.534 2.720 1.00 92.50 72 MET A N 1
ATOM 522 C CA . MET A 1 72 ? 5.018 6.958 1.732 1.00 92.50 72 MET A CA 1
ATOM 523 C C . MET A 1 72 ? 4.340 8.261 2.129 1.00 92.50 72 MET A C 1
ATOM 525 O O . MET A 1 72 ? 3.911 8.450 3.265 1.00 92.50 72 MET A O 1
ATOM 529 N N . GLY A 1 73 ? 4.204 9.153 1.149 1.00 91.62 73 GLY A N 1
ATOM 530 C CA . GLY A 1 73 ? 3.307 10.292 1.242 1.00 91.62 73 GLY A CA 1
ATOM 531 C C . GLY A 1 73 ? 1.871 9.807 1.085 1.00 91.62 73 GLY A C 1
ATOM 532 O O . GLY A 1 73 ? 1.544 9.166 0.084 1.00 91.62 73 GLY A O 1
ATOM 533 N N . LEU A 1 74 ? 1.027 10.093 2.076 1.00 91.38 74 LEU A N 1
ATOM 5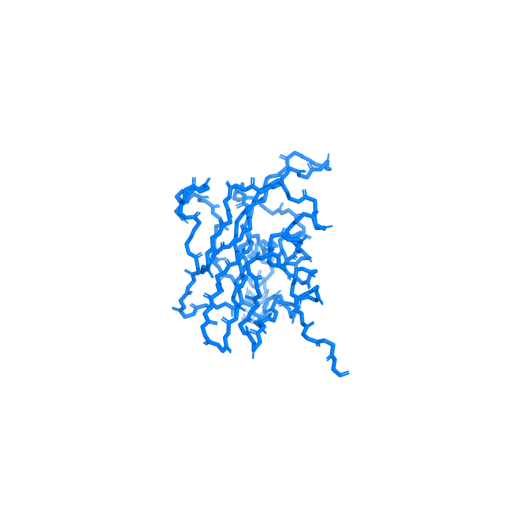34 C CA . LEU A 1 74 ? -0.388 9.727 2.044 1.00 91.38 74 LEU A CA 1
ATOM 535 C C . LEU A 1 74 ? -1.106 10.451 0.897 1.00 91.38 74 LEU A C 1
ATOM 537 O O . LEU A 1 74 ? -0.975 11.666 0.752 1.00 91.38 74 LEU A O 1
ATOM 541 N N . GLY A 1 75 ? -1.861 9.697 0.099 1.00 83.12 75 GLY A N 1
ATOM 542 C CA . GLY A 1 75 ? -2.759 10.228 -0.927 1.00 83.12 75 GLY A CA 1
ATOM 543 C C . GLY A 1 75 ? -4.165 10.434 -0.371 1.00 83.12 75 GLY A C 1
ATOM 544 O O . GLY A 1 75 ? -4.714 11.532 -0.445 1.00 83.12 75 GLY A O 1
ATOM 545 N N . GLY A 1 76 ? -4.720 9.393 0.251 1.00 82.44 76 GLY A N 1
ATOM 546 C CA . GLY A 1 76 ? -6.009 9.432 0.932 1.00 82.44 76 GLY A CA 1
ATOM 547 C C . GLY A 1 76 ? -6.122 8.382 2.035 1.00 82.44 76 GLY A C 1
ATOM 548 O O . GLY A 1 76 ? -5.566 7.290 1.942 1.00 82.44 76 GLY A O 1
ATOM 549 N N . ALA A 1 77 ? -6.870 8.711 3.087 1.00 84.06 77 ALA A N 1
ATOM 550 C CA . ALA A 1 77 ? -7.229 7.788 4.158 1.00 84.06 77 ALA A CA 1
ATOM 551 C C . ALA A 1 77 ? -8.723 7.928 4.471 1.00 84.06 77 ALA A C 1
ATOM 553 O O . ALA A 1 77 ? -9.247 9.034 4.593 1.00 84.06 77 ALA A O 1
ATOM 554 N N . GLY A 1 78 ? -9.415 6.801 4.571 1.00 84.69 78 GLY A N 1
ATOM 555 C CA . GLY A 1 78 ? -10.836 6.700 4.862 1.00 84.69 78 GLY A CA 1
ATOM 556 C C . GLY A 1 78 ? -11.160 5.379 5.555 1.00 84.69 78 GLY A C 1
ATOM 557 O O . GLY A 1 78 ? -10.315 4.499 5.690 1.00 84.69 78 GLY A O 1
ATOM 558 N N . VAL A 1 79 ? -12.414 5.220 5.977 1.00 84.19 79 VAL A N 1
ATOM 559 C CA . VAL A 1 79 ? -12.847 4.129 6.875 1.00 84.19 79 VAL A CA 1
ATOM 560 C C . VAL A 1 79 ? -12.528 2.722 6.343 1.00 84.19 79 VAL A C 1
ATOM 562 O O . VAL A 1 79 ? -12.286 1.808 7.123 1.00 84.19 79 VAL A O 1
ATOM 565 N N . ALA A 1 80 ? -12.499 2.542 5.020 1.00 87.81 80 ALA A N 1
ATOM 566 C CA . ALA A 1 80 ? -12.243 1.253 4.374 1.00 87.81 80 ALA A CA 1
ATOM 567 C C . ALA A 1 80 ? -10.919 1.206 3.585 1.00 87.81 80 ALA A C 1
ATOM 569 O O . ALA A 1 80 ? -10.664 0.239 2.859 1.00 87.81 80 ALA A O 1
ATOM 570 N N . ARG A 1 81 ? -10.100 2.265 3.637 1.00 90.25 81 ARG A N 1
ATOM 571 C CA . ARG A 1 81 ? -8.987 2.430 2.698 1.00 90.25 81 ARG A CA 1
ATOM 572 C C . ARG A 1 81 ? -7.922 3.398 3.195 1.00 90.25 81 ARG A C 1
ATOM 574 O O . ARG A 1 81 ? -8.251 4.499 3.612 1.00 90.25 81 ARG A O 1
ATOM 581 N N . ALA A 1 82 ? -6.657 3.051 3.004 1.00 92.44 82 ALA A N 1
ATOM 582 C CA . ALA A 1 82 ? -5.553 4.003 3.053 1.00 92.44 82 ALA A CA 1
ATOM 583 C C . ALA A 1 82 ? -4.655 3.814 1.833 1.00 92.44 82 ALA A C 1
ATOM 585 O O . ALA A 1 82 ? -4.409 2.684 1.411 1.00 92.44 82 ALA A O 1
ATOM 586 N N . ASP A 1 83 ? -4.176 4.903 1.252 1.00 91.94 83 ASP A N 1
ATOM 587 C CA . ASP A 1 83 ? -3.317 4.851 0.083 1.00 91.94 83 ASP A CA 1
ATOM 588 C C . ASP A 1 83 ? -2.227 5.922 0.117 1.00 91.94 83 ASP A C 1
ATOM 590 O O . ASP A 1 83 ? -2.338 6.953 0.785 1.00 91.94 83 ASP A O 1
ATOM 594 N N . GLY A 1 84 ? -1.117 5.629 -0.551 1.00 91.69 84 GLY A N 1
ATOM 595 C CA . GLY A 1 84 ? 0.049 6.493 -0.547 1.00 91.69 84 GLY A CA 1
ATOM 596 C C . GLY A 1 84 ? 1.002 6.185 -1.686 1.00 91.69 84 GLY A C 1
ATOM 597 O O . GLY A 1 84 ? 0.920 5.146 -2.340 1.00 91.69 84 GLY A O 1
ATOM 598 N N . SER A 1 85 ? 1.923 7.111 -1.923 1.00 91.94 85 SER A N 1
ATOM 599 C CA . SER A 1 85 ? 2.970 6.942 -2.922 1.00 91.94 85 SER A CA 1
ATOM 600 C C . SER A 1 85 ? 4.322 7.375 -2.380 1.00 91.94 85 SER A C 1
ATOM 602 O O . SER A 1 85 ? 4.422 8.253 -1.522 1.00 91.94 85 SER A O 1
ATOM 604 N N . ARG A 1 86 ? 5.388 6.753 -2.875 1.00 90.94 86 ARG A N 1
ATOM 605 C CA . ARG A 1 86 ? 6.761 7.167 -2.584 1.00 90.94 86 ARG A CA 1
ATOM 606 C C . ARG A 1 86 ? 7.628 7.133 -3.823 1.00 90.94 86 ARG A C 1
ATOM 608 O O . ARG A 1 86 ? 7.387 6.360 -4.749 1.00 90.94 86 ARG A O 1
ATOM 615 N N . VAL A 1 87 ? 8.684 7.931 -3.791 1.00 88.06 87 VAL A N 1
ATOM 616 C CA . VAL A 1 87 ? 9.760 7.914 -4.779 1.00 88.06 87 VAL A CA 1
ATOM 617 C C . VAL A 1 87 ? 10.982 7.297 -4.108 1.00 88.06 87 VAL A C 1
ATOM 619 O O . VAL A 1 87 ? 11.403 7.736 -3.041 1.00 88.06 87 VAL A O 1
ATOM 622 N N . SER A 1 88 ? 11.551 6.262 -4.716 1.00 81.50 88 SER A N 1
ATOM 623 C CA . SER A 1 88 ? 12.817 5.695 -4.273 1.00 81.50 88 SER A CA 1
ATOM 624 C C . SER A 1 88 ? 13.946 6.688 -4.516 1.00 81.50 88 SER A C 1
ATOM 626 O O . SER A 1 88 ? 14.081 7.263 -5.597 1.00 81.50 88 SER A O 1
ATOM 628 N N . ILE A 1 89 ? 14.800 6.839 -3.511 1.00 78.31 89 ILE A N 1
ATOM 629 C CA . ILE A 1 89 ? 15.973 7.714 -3.591 1.00 78.31 89 ILE A CA 1
ATOM 630 C C . ILE A 1 89 ? 16.979 7.156 -4.607 1.00 78.31 89 ILE A C 1
ATOM 632 O O . ILE A 1 89 ? 17.692 7.909 -5.260 1.00 78.31 89 ILE A O 1
ATOM 636 N N . TRP A 1 90 ? 17.018 5.828 -4.762 1.00 65.81 90 TRP A N 1
ATOM 637 C CA . TRP A 1 90 ? 18.132 5.157 -5.423 1.00 65.81 90 TRP A CA 1
ATOM 638 C C . TRP A 1 90 ? 18.046 5.064 -6.946 1.00 65.81 90 TRP A C 1
ATOM 640 O O . TRP A 1 90 ? 19.030 4.667 -7.542 1.00 65.81 90 TRP A O 1
ATOM 650 N N . PHE A 1 91 ? 16.936 5.458 -7.577 1.00 69.94 91 PHE A N 1
ATOM 651 C CA . PHE A 1 91 ? 16.819 5.623 -9.041 1.00 69.94 91 PHE A CA 1
ATOM 652 C C . PHE A 1 91 ? 15.598 6.470 -9.453 1.00 69.94 91 PHE A C 1
ATOM 654 O O . PHE A 1 91 ? 15.240 6.522 -10.627 1.00 69.94 91 PHE A O 1
ATOM 661 N N . GLY A 1 92 ? 14.910 7.113 -8.502 1.00 80.25 92 GLY A N 1
ATOM 662 C CA . GLY A 1 92 ? 13.704 7.892 -8.785 1.00 80.25 92 GLY A CA 1
ATOM 663 C C . GLY A 1 92 ? 12.463 7.058 -9.133 1.00 80.25 92 GLY A C 1
ATOM 664 O O . GLY A 1 92 ? 11.466 7.625 -9.575 1.00 80.25 92 GLY A O 1
ATOM 665 N N . PHE A 1 93 ? 12.483 5.732 -8.939 1.00 84.62 93 PHE A N 1
ATOM 666 C CA . PHE A 1 93 ? 11.313 4.873 -9.181 1.00 84.62 93 PHE A CA 1
ATOM 667 C C . PHE A 1 93 ? 10.170 5.182 -8.229 1.00 84.62 93 PHE A C 1
ATOM 669 O O . PHE A 1 93 ? 10.412 5.436 -7.049 1.00 84.62 93 PHE A O 1
ATOM 676 N N . ARG A 1 94 ? 8.933 5.110 -8.713 1.00 88.25 94 ARG A N 1
ATOM 677 C CA . ARG A 1 94 ? 7.748 5.416 -7.914 1.00 88.25 94 ARG A CA 1
ATOM 678 C C . ARG A 1 94 ? 7.010 4.152 -7.538 1.00 88.25 94 ARG A C 1
ATOM 680 O O . ARG A 1 94 ? 6.801 3.281 -8.373 1.00 88.25 94 ARG A O 1
ATOM 687 N N . TYR A 1 95 ? 6.556 4.111 -6.297 1.00 89.31 95 TYR A N 1
ATOM 688 C CA . TYR A 1 95 ? 5.747 3.031 -5.757 1.00 89.31 95 TYR A CA 1
ATOM 689 C C . TYR A 1 95 ? 4.450 3.610 -5.232 1.00 89.31 95 TYR A C 1
ATOM 691 O O . TYR A 1 95 ? 4.473 4.581 -4.479 1.00 89.31 95 TYR A O 1
ATOM 699 N N . ASP A 1 96 ? 3.348 2.990 -5.620 1.00 91.19 96 ASP A N 1
ATOM 700 C CA . ASP A 1 96 ? 2.032 3.234 -5.058 1.00 91.19 96 ASP A CA 1
ATOM 701 C C . ASP A 1 96 ? 1.692 2.078 -4.128 1.00 91.19 96 ASP A C 1
ATOM 703 O O . ASP A 1 96 ? 1.937 0.914 -4.455 1.00 91.19 96 ASP A O 1
ATOM 707 N N . ALA A 1 97 ? 1.106 2.395 -2.984 1.00 92.75 97 ALA A N 1
ATOM 708 C CA . ALA A 1 97 ? 0.585 1.414 -2.060 1.00 92.75 97 ALA A CA 1
ATOM 709 C C . ALA A 1 97 ? -0.861 1.706 -1.723 1.00 92.75 97 ALA A C 1
ATOM 711 O O . ALA A 1 97 ? -1.305 2.853 -1.653 1.00 92.75 97 ALA A O 1
ATOM 712 N N . LEU A 1 98 ? -1.572 0.622 -1.481 1.00 92.94 98 LEU A N 1
ATOM 713 C CA . LEU A 1 98 ? -2.966 0.614 -1.139 1.00 92.94 98 LEU A CA 1
ATOM 714 C C . LEU A 1 98 ? -3.210 -0.430 -0.064 1.00 92.94 98 LEU A C 1
ATOM 716 O O . LEU A 1 98 ? -2.816 -1.585 -0.202 1.00 92.94 98 LEU A O 1
ATOM 720 N N . ILE A 1 99 ? -3.928 -0.018 0.965 1.00 93.44 99 ILE A N 1
ATOM 721 C CA . ILE A 1 99 ? -4.428 -0.862 2.031 1.00 93.44 99 ILE A CA 1
ATOM 722 C C . ILE A 1 99 ? -5.951 -0.812 1.965 1.00 93.44 99 ILE A C 1
ATOM 724 O O . ILE A 1 99 ? -6.555 0.255 2.090 1.00 93.44 99 ILE A O 1
ATOM 728 N N . ARG A 1 100 ? -6.575 -1.966 1.740 1.00 93.25 100 ARG A N 1
ATOM 729 C CA . ARG A 1 100 ? -8.026 -2.147 1.751 1.00 93.25 100 ARG A CA 1
ATOM 730 C C . ARG A 1 100 ? -8.433 -2.792 3.065 1.00 93.25 100 ARG A C 1
ATOM 732 O O . ARG A 1 100 ? -8.001 -3.899 3.367 1.00 93.25 100 ARG A O 1
ATOM 739 N N . ILE A 1 101 ? -9.294 -2.118 3.814 1.00 92.19 101 ILE A N 1
ATOM 740 C CA . ILE A 1 101 ? -9.752 -2.554 5.132 1.00 92.19 101 ILE A CA 1
ATOM 741 C C . ILE A 1 101 ? -11.144 -3.164 4.969 1.00 92.19 101 ILE A C 1
ATOM 743 O O . ILE A 1 101 ? -12.080 -2.483 4.548 1.00 92.19 101 ILE A O 1
ATOM 747 N N . ARG A 1 102 ? -11.287 -4.452 5.294 1.00 90.00 102 ARG A N 1
ATOM 748 C CA . ARG A 1 102 ? -12.568 -5.167 5.329 1.00 90.00 102 ARG A CA 1
ATOM 749 C C . ARG A 1 102 ? -12.838 -5.700 6.738 1.00 90.00 102 ARG A C 1
ATOM 751 O O . ARG A 1 102 ? -11.901 -5.946 7.501 1.00 90.00 102 ARG A O 1
ATOM 758 N N . PRO A 1 103 ? -14.108 -5.950 7.090 1.00 87.31 103 PRO A N 1
ATOM 759 C CA . PRO A 1 103 ? -14.425 -6.725 8.280 1.00 87.31 103 PRO A CA 1
ATOM 760 C C . PRO A 1 103 ? -13.707 -8.083 8.248 1.00 87.31 103 PRO A C 1
ATOM 762 O O . PRO A 1 103 ? -13.875 -8.858 7.308 1.00 87.31 103 PRO A O 1
ATOM 765 N N . GLY A 1 104 ? -12.873 -8.347 9.257 1.00 87.88 104 GLY A N 1
ATOM 766 C CA . GLY A 1 104 ? -12.136 -9.606 9.413 1.00 87.88 104 GLY A CA 1
ATOM 767 C C . GLY A 1 104 ? -10.910 -9.799 8.511 1.00 87.88 104 GLY A C 1
ATOM 768 O O . GLY A 1 104 ? -10.254 -10.832 8.627 1.00 87.88 104 GLY A O 1
ATOM 769 N N . ARG A 1 105 ? -10.576 -8.848 7.627 1.00 90.50 105 ARG A N 1
ATOM 770 C CA . ARG A 1 105 ? -9.390 -8.952 6.763 1.00 90.50 105 ARG A CA 1
ATOM 771 C C . ARG A 1 105 ? -8.940 -7.597 6.231 1.00 90.50 105 ARG A C 1
ATOM 773 O O . ARG A 1 105 ? -9.747 -6.822 5.730 1.00 90.50 105 ARG A O 1
ATOM 780 N N . THR A 1 106 ? -7.639 -7.359 6.235 1.00 92.38 106 THR A N 1
ATOM 781 C CA . THR A 1 106 ? -7.021 -6.202 5.593 1.00 92.38 106 THR A CA 1
ATOM 782 C C . THR A 1 106 ? -6.037 -6.673 4.534 1.00 92.38 106 THR A C 1
ATOM 784 O O . THR A 1 106 ? -5.170 -7.510 4.797 1.00 92.38 106 THR A O 1
ATOM 787 N N . ASP A 1 107 ? -6.185 -6.129 3.330 1.00 92.94 107 ASP A N 1
ATOM 788 C CA . ASP A 1 107 ? -5.381 -6.487 2.169 1.00 92.94 107 ASP A CA 1
ATOM 789 C C . ASP A 1 107 ? -4.483 -5.340 1.753 1.00 92.94 107 ASP A C 1
ATOM 791 O O . ASP A 1 107 ? -4.876 -4.175 1.792 1.00 92.94 107 ASP A O 1
ATOM 795 N N . ILE A 1 108 ? -3.281 -5.680 1.318 1.00 93.38 108 ILE A N 1
ATOM 796 C CA . ILE A 1 108 ? -2.255 -4.727 0.933 1.00 93.38 108 ILE A CA 1
ATOM 797 C C . ILE A 1 108 ? -1.899 -4.994 -0.525 1.00 93.38 108 ILE A C 1
ATOM 799 O O . ILE A 1 108 ? -1.751 -6.140 -0.955 1.00 93.38 108 ILE A O 1
ATOM 803 N N . ARG A 1 109 ? -1.752 -3.928 -1.302 1.00 92.75 109 ARG A N 1
ATOM 804 C CA . ARG A 1 109 ? -1.182 -3.958 -2.645 1.00 92.75 109 ARG A CA 1
ATOM 805 C C . ARG A 1 109 ? -0.116 -2.884 -2.752 1.00 92.75 109 ARG A C 1
ATOM 807 O O . ARG A 1 109 ? -0.367 -1.740 -2.394 1.00 92.75 109 ARG A O 1
ATOM 814 N N . VAL A 1 110 ? 1.051 -3.235 -3.274 1.00 91.50 110 VAL A N 1
ATOM 815 C CA . VAL A 1 110 ? 2.094 -2.274 -3.643 1.00 91.50 110 VAL A CA 1
ATOM 816 C C . VAL A 1 110 ? 2.509 -2.558 -5.069 1.00 91.50 110 VAL A C 1
ATOM 818 O O . VAL A 1 110 ? 2.802 -3.701 -5.414 1.00 91.50 110 VAL A O 1
ATOM 821 N N . ALA A 1 111 ? 2.564 -1.516 -5.888 1.00 89.88 111 ALA A N 1
ATOM 822 C CA . ALA A 1 111 ? 3.070 -1.635 -7.240 1.00 89.88 111 ALA A CA 1
ATOM 823 C C . ALA A 1 111 ? 3.995 -0.479 -7.603 1.00 89.88 111 ALA A C 1
ATOM 825 O O . ALA A 1 111 ? 3.758 0.671 -7.231 1.00 89.88 111 ALA A O 1
ATOM 826 N N . ALA A 1 112 ? 5.028 -0.775 -8.382 1.00 88.06 112 ALA A N 1
ATOM 827 C CA . ALA A 1 112 ? 5.799 0.241 -9.060 1.00 88.06 112 ALA A CA 1
ATOM 828 C C . ALA A 1 112 ? 4.954 0.909 -10.149 1.00 88.06 112 ALA A C 1
ATOM 830 O O . ALA A 1 112 ? 4.026 0.326 -10.732 1.00 88.06 112 ALA A O 1
ATOM 831 N N . ARG A 1 113 ? 5.276 2.167 -10.441 1.00 82.50 113 ARG A N 1
ATOM 832 C CA . ARG A 1 113 ? 4.661 2.879 -11.560 1.00 82.50 113 ARG A CA 1
ATOM 833 C C . ARG A 1 113 ? 5.295 2.512 -12.885 1.00 82.50 113 ARG A C 1
ATOM 835 O O . ARG A 1 113 ? 4.618 2.485 -13.908 1.00 82.50 113 ARG A O 1
ATOM 842 N N . GLU A 1 114 ? 6.592 2.257 -12.862 1.00 76.62 114 GLU A N 1
ATOM 843 C CA . GLU A 1 114 ? 7.379 1.962 -14.042 1.00 76.62 114 GLU A CA 1
ATOM 844 C C . GLU A 1 114 ? 7.393 0.448 -14.308 1.00 76.62 114 GLU A C 1
ATOM 846 O O . GLU A 1 114 ? 7.739 -0.329 -13.424 1.00 76.62 114 GLU A O 1
ATOM 851 N N . GLY A 1 115 ? 7.089 0.022 -15.539 1.00 65.38 115 GLY A N 1
ATOM 852 C CA . GLY A 1 115 ? 7.059 -1.394 -15.950 1.00 65.38 115 GLY A CA 1
ATOM 853 C C . GLY A 1 115 ? 8.430 -2.046 -16.143 1.00 65.38 115 GLY A C 1
ATOM 8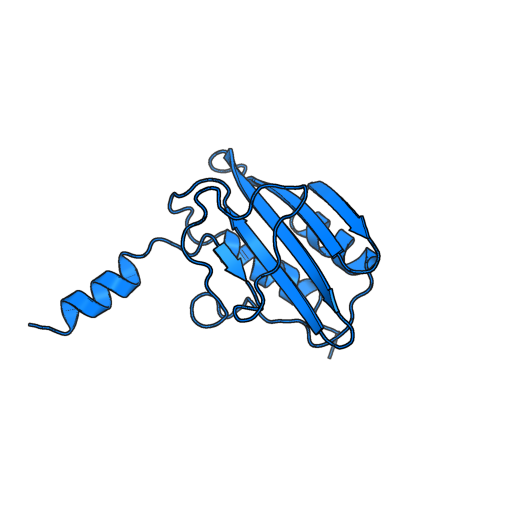54 O O . GLY A 1 115 ? 8.606 -2.869 -17.041 1.00 65.38 115 GLY A O 1
ATOM 855 N N . ARG A 1 116 ? 9.430 -1.628 -15.365 1.00 67.81 116 ARG A N 1
ATOM 856 C CA . ARG A 1 116 ? 10.792 -2.168 -15.406 1.00 67.81 116 ARG A CA 1
ATOM 857 C C . ARG A 1 116 ? 11.098 -2.928 -14.112 1.00 67.81 116 ARG A C 1
ATOM 859 O O . ARG A 1 116 ? 10.517 -2.616 -13.085 1.00 67.81 116 ARG A O 1
ATOM 866 N N . PRO A 1 117 ? 12.019 -3.900 -14.150 1.00 66.44 117 PRO A N 1
ATOM 867 C CA . PRO A 1 117 ? 12.592 -4.508 -12.957 1.00 66.44 117 PRO A CA 1
ATOM 868 C C . PRO A 1 117 ? 13.192 -3.489 -11.978 1.00 66.44 117 PRO A C 1
ATOM 870 O O . PRO A 1 117 ? 14.114 -2.777 -12.375 1.00 66.44 117 PRO A O 1
ATOM 873 N N . HIS A 1 118 ? 12.788 -3.491 -10.702 1.00 69.88 118 HIS A N 1
ATOM 874 C CA . HIS A 1 118 ? 13.356 -2.596 -9.673 1.00 69.88 118 HIS A CA 1
ATOM 875 C C . HIS A 1 118 ? 13.958 -3.333 -8.471 1.00 69.88 118 HIS A C 1
ATOM 877 O O . HIS A 1 118 ? 14.203 -2.753 -7.414 1.00 69.88 118 HIS A O 1
ATOM 883 N N . GLY A 1 119 ? 14.251 -4.625 -8.629 1.00 75.19 119 GLY A N 1
ATOM 884 C CA . GLY A 1 119 ? 14.969 -5.408 -7.622 1.00 75.19 119 GLY A CA 1
ATOM 885 C C . GLY A 1 119 ? 14.111 -5.860 -6.436 1.00 75.19 119 GLY A C 1
ATOM 886 O O . GLY A 1 119 ? 14.665 -6.157 -5.372 1.00 75.19 119 GLY A O 1
ATOM 887 N N . GLY A 1 120 ? 12.784 -5.927 -6.610 1.00 83.44 120 GLY A N 1
ATOM 888 C CA . GLY A 1 120 ? 11.855 -6.531 -5.650 1.00 83.44 120 GLY A CA 1
ATOM 889 C C . GLY A 1 120 ? 11.484 -5.608 -4.494 1.00 83.44 120 GLY A C 1
ATOM 890 O O . GLY A 1 120 ? 11.103 -6.074 -3.420 1.00 83.44 120 GLY A O 1
ATOM 891 N N . GLU A 1 121 ? 11.619 -4.298 -4.688 1.00 87.56 121 GLU A N 1
ATOM 892 C CA . GLU A 1 121 ? 11.320 -3.312 -3.654 1.00 87.56 121 GLU A CA 1
ATOM 893 C C . GLU A 1 121 ? 9.833 -3.295 -3.294 1.00 87.56 121 GLU A C 1
ATOM 895 O O . GLU A 1 121 ? 9.501 -3.179 -2.116 1.00 87.56 121 GLU A O 1
ATOM 900 N N . ALA A 1 122 ? 8.936 -3.507 -4.265 1.00 88.69 122 ALA A N 1
ATOM 901 C CA . ALA A 1 122 ? 7.513 -3.653 -3.973 1.00 88.69 122 ALA A CA 1
ATOM 902 C C . ALA A 1 122 ? 7.257 -4.798 -2.974 1.00 88.69 122 ALA A C 1
ATOM 904 O O . ALA A 1 122 ? 6.535 -4.607 -1.998 1.00 88.69 122 ALA A O 1
ATOM 905 N N . CYS A 1 123 ? 7.922 -5.948 -3.134 1.00 89.81 123 CYS A N 1
ATOM 906 C CA . CYS A 1 123 ? 7.819 -7.054 -2.181 1.00 89.81 123 CYS A CA 1
ATOM 907 C C . CYS A 1 123 ? 8.358 -6.693 -0.784 1.00 89.81 123 CYS A C 1
ATOM 909 O O . CYS A 1 123 ? 7.722 -7.022 0.223 1.00 89.81 123 CYS A O 1
ATOM 911 N N . ARG A 1 124 ? 9.485 -5.969 -0.690 1.00 90.31 124 ARG A N 1
ATOM 912 C CA . ARG A 1 124 ? 10.009 -5.492 0.607 1.00 90.31 124 ARG A CA 1
ATOM 913 C C . ARG A 1 124 ? 9.023 -4.556 1.301 1.00 90.31 124 ARG A C 1
ATOM 915 O O . ARG A 1 124 ? 8.790 -4.699 2.499 1.00 90.31 124 ARG A O 1
ATOM 922 N N . LEU A 1 125 ? 8.415 -3.643 0.544 1.00 92.25 125 LEU A N 1
ATOM 923 C CA . LEU A 1 125 ? 7.426 -2.699 1.057 1.00 92.25 125 LEU A CA 1
ATOM 924 C C . LEU A 1 125 ? 6.165 -3.399 1.553 1.00 92.25 125 LEU A C 1
ATOM 926 O O . LEU A 1 125 ? 5.770 -3.153 2.689 1.00 92.25 125 LEU A O 1
ATOM 930 N N . VAL A 1 126 ? 5.574 -4.310 0.767 1.00 92.75 126 VAL A N 1
ATOM 931 C CA . VAL A 1 126 ? 4.408 -5.082 1.237 1.00 92.75 126 VAL A CA 1
ATOM 932 C C . VAL A 1 126 ? 4.763 -5.864 2.491 1.00 92.75 126 VAL A C 1
ATOM 934 O O . VAL A 1 126 ? 3.996 -5.842 3.447 1.00 92.75 126 VAL A O 1
ATOM 937 N N . THR A 1 127 ? 5.926 -6.517 2.520 1.00 92.88 127 THR A N 1
ATOM 938 C CA . THR A 1 127 ? 6.362 -7.300 3.683 1.00 92.88 127 THR A CA 1
ATOM 939 C C . THR A 1 127 ? 6.466 -6.429 4.931 1.00 92.88 127 THR A C 1
ATOM 941 O O . THR A 1 127 ? 5.977 -6.807 5.995 1.00 92.88 127 THR A O 1
ATOM 944 N N . ARG A 1 128 ? 7.048 -5.230 4.804 1.00 94.31 128 ARG A N 1
ATOM 945 C CA . ARG A 1 128 ? 7.168 -4.290 5.919 1.00 94.31 128 ARG A CA 1
ATOM 946 C C . ARG A 1 128 ? 5.802 -3.787 6.381 1.00 94.31 128 ARG A C 1
ATOM 948 O O . ARG A 1 128 ? 5.529 -3.873 7.573 1.00 94.31 128 ARG A O 1
ATOM 955 N N . ILE A 1 129 ? 4.935 -3.343 5.469 1.00 93.69 129 ILE A N 1
ATOM 956 C CA . ILE A 1 129 ? 3.571 -2.899 5.808 1.00 93.69 129 ILE A CA 1
ATOM 957 C C . ILE A 1 129 ? 2.804 -4.031 6.500 1.00 93.69 129 ILE A C 1
ATOM 959 O O . ILE A 1 129 ? 2.209 -3.812 7.549 1.00 93.69 129 ILE A O 1
ATOM 963 N N . SER A 1 130 ? 2.876 -5.250 5.958 1.00 93.00 130 SER A N 1
ATOM 964 C CA . SER A 1 130 ? 2.226 -6.427 6.544 1.00 93.00 130 SER A CA 1
ATOM 965 C C . SER A 1 130 ? 2.729 -6.653 7.967 1.00 93.00 130 SER A C 1
ATOM 967 O O . SER A 1 130 ? 1.920 -6.781 8.873 1.00 93.00 130 SER A O 1
ATOM 969 N N . SER A 1 131 ? 4.049 -6.612 8.191 1.00 93.12 131 SER A N 1
ATOM 970 C CA . SER A 1 131 ? 4.641 -6.791 9.525 1.00 93.12 131 SER A CA 1
ATOM 971 C C . SER A 1 131 ? 4.241 -5.714 10.538 1.00 93.12 131 SER A C 1
ATOM 973 O O . SER A 1 131 ? 4.092 -6.029 11.710 1.00 93.12 131 SER A O 1
ATOM 975 N N . LEU A 1 132 ? 4.041 -4.468 10.095 1.00 93.44 132 LEU A N 1
ATOM 976 C CA . LEU A 1 132 ? 3.619 -3.354 10.954 1.00 93.44 132 LEU A CA 1
ATOM 977 C C . LEU A 1 132 ? 2.146 -3.446 11.365 1.00 93.44 132 LEU A C 1
ATOM 979 O O . LEU A 1 132 ? 1.749 -2.841 12.354 1.00 93.44 132 LEU A O 1
ATOM 983 N N . LEU A 1 133 ? 1.337 -4.158 10.580 1.00 92.12 133 LEU A N 1
ATOM 984 C CA . LEU A 1 133 ? -0.103 -4.283 10.786 1.00 92.12 133 LEU A CA 1
ATOM 985 C C . LEU A 1 133 ? -0.518 -5.628 11.384 1.00 92.12 133 LEU A C 1
ATOM 987 O O . LEU A 1 133 ? -1.690 -5.793 11.723 1.00 92.12 133 LEU A O 1
ATOM 991 N N . GLN A 1 134 ? 0.404 -6.588 11.506 1.00 89.62 134 GLN A N 1
ATOM 992 C CA . GLN A 1 134 ? 0.105 -7.824 12.219 1.00 89.62 134 GLN A CA 1
ATOM 993 C C . GLN A 1 134 ? -0.226 -7.496 13.682 1.00 89.62 134 GLN A C 1
ATOM 995 O O . GLN A 1 134 ? 0.488 -6.705 14.301 1.00 89.62 134 GLN A O 1
ATOM 1000 N N . PRO A 1 135 ? -1.283 -8.095 14.253 1.00 77.44 135 PRO A N 1
ATOM 1001 C CA . PRO A 1 135 ? -1.535 -7.977 15.679 1.00 77.44 135 PRO A CA 1
ATOM 1002 C C . PRO A 1 135 ? -0.360 -8.580 16.459 1.00 77.44 135 PRO A C 1
ATOM 1004 O O . PRO A 1 135 ? 0.146 -9.647 16.099 1.00 77.44 135 PRO A O 1
ATOM 1007 N N . GLU A 1 136 ? 0.068 -7.897 17.524 1.00 64.19 136 GLU A N 1
ATOM 1008 C CA . GLU A 1 136 ? 0.997 -8.475 18.497 1.00 64.19 136 GLU A CA 1
ATOM 1009 C C . GLU A 1 136 ? 0.372 -9.773 19.022 1.00 64.19 136 GLU A C 1
ATOM 1011 O O . GLU A 1 136 ? -0.786 -9.788 19.445 1.00 64.19 136 GLU A O 1
ATOM 1016 N N . THR A 1 137 ? 1.096 -10.879 18.855 1.00 50.53 137 THR A N 1
ATOM 1017 C CA . THR A 1 137 ? 0.619 -12.224 19.200 1.00 50.53 137 THR A CA 1
ATOM 1018 C C . THR A 1 137 ? 0.766 -12.488 20.689 1.00 50.53 137 THR A C 1
ATOM 1020 O O . THR A 1 137 ? 1.799 -12.063 21.253 1.00 50.53 137 THR A O 1
#

Foldseek 3Di:
DPPVVVVVVVPVQFAQQKEKQDPPDGDALPPVDGPPQQQPDYDYCVRQVLLHKAQAQDAQVLLQVLCVVLPFDWPDTDRFKTKTKDADPPPRWIKIKIWGGDHRIIMIIIHINHNDHDPRVRSVSSSSSSVSRHPDD

Secondary structure (DSSP, 8-state):
--HHHHHHHHHHS-S--EEES-SSSPPP-GGG--TTSS----B-TTT-TT-PPBSS---HHHHHHHHHHTTPEEEEEETTEEEEEEE-TTT--EEEEEEEEETTEEEEEEEESSSS--SSHHHHHHHHHHHHHSPP-

Solvent-accessible surface area (backbone atoms only — not comparable to full-atom values): 7466 Å² total; per-residue (Å²): 142,64,68,70,60,58,55,46,50,69,65,65,53,59,47,51,30,16,30,24,37,35,80,89,67,60,82,72,54,62,91,85,39,70,82,81,55,47,33,68,76,76,39,34,43,91,83,27,77,50,30,50,55,33,81,39,58,64,54,43,68,58,50,44,47,36,42,44,76,74,62,25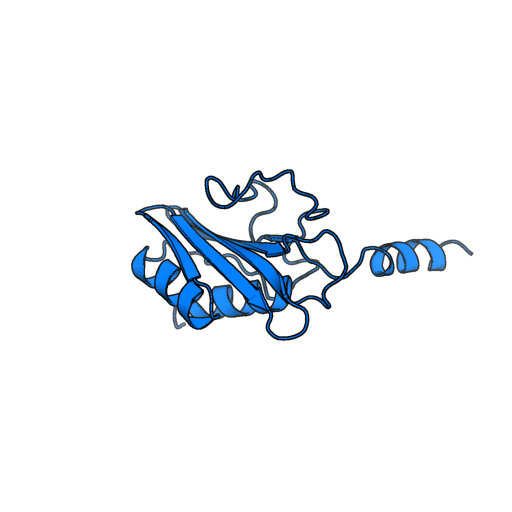,49,75,74,48,72,42,90,48,34,22,32,27,38,32,66,42,87,89,78,64,50,38,36,41,38,37,37,42,40,38,92,60,31,24,37,43,31,20,27,28,55,58,72,60,68,70,82,32,52,28,37,54,49,36,22,50,40,32,64,69,61,46,75,89,126

Sequence (137 aa):
MGVYVWQKQKFATGPTENVSTDLVEVPGFGTLRPDDMGQGPTVGIEACPGALPVMTQVAPESAAWALQEVGMGLGGAGVARADGSRVSIWFGFRYDALIRIRPGRTDIRVAAREGRPHGGEACRLVTRISSLLQPET

Mean predicted aligned error: 8.18 Å

Nearest PDB structures (foldseek):
  2v9j-assembly1_A  TM=6.292E-01  e=1.592E-02  Rattus norvegicus
  7cu9-assembly1_A  TM=5.780E-01  e=9.637E-03  Mycolicibacterium smegmatis MC2 155
  7cu8-assembly1_B  TM=6.379E-01  e=4.083E-02  Mycobacterium tuberculosis H37Rv
  2ya3-assembly1_A  TM=5.987E-01  e=5.248E-02  Rattus norvegicus
  6c9d-assembly1_A  TM=6.531E-01  e=6.464E-01  Homo sapiens

Radius of gyration: 14.92 Å; Cα contacts (8 Å, |Δi|>4): 292; chains: 1; bounding box: 33×41×42 Å

pLDDT: mean 80.37, std 15.11, range [37.69, 95.38]